Protein AF-A0A822BWB8-F1 (afdb_monomer_lite)

Structure (mmCIF, N/CA/C/O backbone):
data_AF-A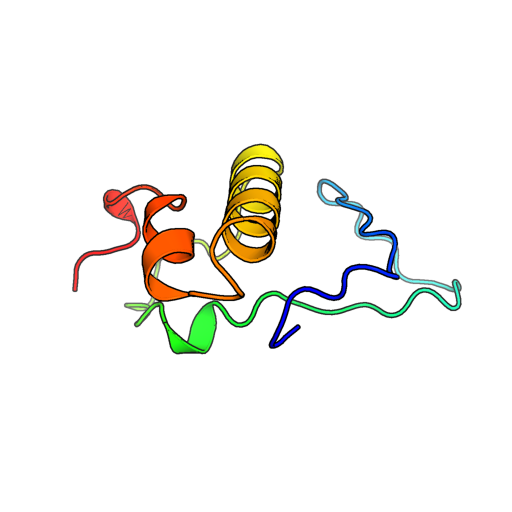0A822BWB8-F1
#
_entry.id   AF-A0A822BWB8-F1
#
loop_
_atom_site.group_PDB
_atom_site.id
_atom_site.type_symbol
_atom_site.label_atom_id
_atom_site.label_alt_id
_atom_site.label_comp_id
_atom_site.label_asym_id
_atom_site.label_entity_id
_atom_site.label_seq_id
_atom_site.pdbx_PDB_ins_code
_atom_site.Cartn_x
_atom_site.Cartn_y
_atom_site.Cartn_z
_atom_site.occupancy
_atom_site.B_iso_or_equiv
_atom_site.auth_seq_id
_atom_site.auth_comp_id
_atom_site.auth_asym_id
_atom_site.auth_atom_id
_atom_site.pdbx_PDB_model_num
ATOM 1 N N . MET A 1 1 ? -6.703 5.524 -6.941 1.00 73.12 1 MET A N 1
ATOM 2 C CA . MET A 1 1 ? -7.131 4.167 -6.558 1.00 73.12 1 MET A CA 1
ATOM 3 C C . MET A 1 1 ? -7.989 4.237 -5.306 1.00 73.12 1 MET A C 1
ATOM 5 O O . MET A 1 1 ? -7.539 4.817 -4.330 1.00 73.12 1 MET A O 1
ATOM 9 N N . SER A 1 2 ? -9.225 3.739 -5.335 1.00 76.81 2 SER A N 1
ATOM 10 C CA . SER A 1 2 ? -10.103 3.644 -4.150 1.00 76.81 2 SER A CA 1
ATOM 11 C C . SER A 1 2 ? -10.119 2.240 -3.549 1.00 76.81 2 SER A C 1
ATOM 13 O O . SER A 1 2 ? -10.294 2.098 -2.345 1.00 76.81 2 SER A O 1
ATOM 15 N N . GLU A 1 3 ? -9.893 1.225 -4.378 1.00 81.56 3 GLU A N 1
ATOM 16 C CA . GLU A 1 3 ? -9.921 -0.193 -4.029 1.00 81.56 3 GLU A CA 1
ATOM 17 C C . GLU A 1 3 ? -8.803 -0.922 -4.785 1.00 81.56 3 GLU A C 1
ATOM 19 O O . GLU A 1 3 ? -8.334 -0.455 -5.825 1.00 81.56 3 GLU A O 1
ATOM 24 N N . TYR A 1 4 ? -8.357 -2.048 -4.240 1.00 82.19 4 TYR A N 1
ATOM 25 C CA . TYR A 1 4 ? -7.438 -2.979 -4.873 1.00 82.19 4 TYR A CA 1
ATOM 26 C C . TYR A 1 4 ? -8.197 -3.892 -5.836 1.00 82.19 4 TYR A C 1
ATOM 28 O O . TYR A 1 4 ? -9.154 -4.574 -5.462 1.00 82.19 4 TYR A O 1
ATOM 36 N N . GLU A 1 5 ? -7.737 -3.918 -7.081 1.00 84.94 5 GLU A N 1
ATOM 37 C CA . GLU A 1 5 ? -8.310 -4.686 -8.177 1.00 84.94 5 GLU A CA 1
ATOM 38 C C . GLU A 1 5 ? -7.436 -5.919 -8.439 1.00 84.94 5 GLU A C 1
ATOM 40 O O . GLU A 1 5 ? -6.279 -5.813 -8.841 1.00 84.94 5 GLU A O 1
ATOM 45 N N . HIS A 1 6 ? -7.994 -7.114 -8.241 1.00 82.75 6 HIS A N 1
ATOM 46 C CA . HIS A 1 6 ? -7.247 -8.376 -8.340 1.00 82.75 6 HIS A CA 1
ATOM 47 C C . HIS A 1 6 ? -6.770 -8.713 -9.761 1.00 82.75 6 HIS A C 1
ATOM 49 O O . HIS A 1 6 ? -5.827 -9.482 -9.926 1.00 82.75 6 HIS A O 1
ATOM 55 N N . ASN A 1 7 ? -7.404 -8.125 -10.776 1.00 85.94 7 ASN A N 1
ATOM 56 C CA . ASN A 1 7 ? -7.140 -8.404 -12.189 1.00 85.94 7 ASN A CA 1
ATOM 57 C C . ASN A 1 7 ? -6.221 -7.358 -12.842 1.00 85.94 7 ASN A C 1
ATOM 59 O O . ASN A 1 7 ? -6.144 -7.284 -14.068 1.00 85.94 7 ASN A O 1
ATOM 63 N N . VAL A 1 8 ? -5.547 -6.528 -12.040 1.00 81.44 8 VAL A N 1
ATOM 64 C CA . VAL A 1 8 ? -4.685 -5.442 -12.516 1.00 81.44 8 VAL A CA 1
ATOM 65 C C . VAL A 1 8 ? -3.248 -5.668 -12.060 1.00 81.44 8 VAL A C 1
ATOM 67 O O . VAL A 1 8 ? -2.982 -6.063 -10.926 1.00 81.44 8 VAL A O 1
ATOM 70 N N . ILE A 1 9 ? -2.299 -5.385 -12.954 1.00 78.75 9 ILE A N 1
ATOM 71 C CA . ILE A 1 9 ? -0.873 -5.371 -12.625 1.00 78.75 9 ILE A CA 1
ATOM 72 C C . ILE A 1 9 ? -0.500 -3.967 -12.147 1.00 78.75 9 ILE A C 1
ATOM 74 O O . ILE A 1 9 ? -0.591 -2.996 -12.900 1.00 78.75 9 ILE A O 1
ATOM 78 N N . TYR A 1 10 ? -0.052 -3.866 -10.897 1.00 75.88 10 TYR A N 1
ATOM 79 C CA . TYR A 1 10 ? 0.431 -2.618 -10.312 1.00 75.88 10 TYR A CA 1
ATOM 80 C C . TYR A 1 10 ? 1.941 -2.478 -10.513 1.00 75.88 10 TYR A C 1
ATOM 82 O O . TYR A 1 10 ? 2.711 -3.348 -10.111 1.00 75.88 10 TYR A O 1
ATOM 90 N N . ILE A 1 11 ? 2.367 -1.361 -11.104 1.00 77.75 11 ILE A N 1
ATOM 91 C CA . ILE A 1 11 ? 3.783 -1.028 -11.301 1.00 77.75 11 ILE A CA 1
ATOM 92 C C . ILE A 1 11 ? 4.178 0.034 -10.272 1.00 77.75 11 ILE A C 1
ATOM 94 O O . ILE A 1 11 ? 3.617 1.130 -10.261 1.00 77.75 11 ILE A O 1
ATOM 98 N N . LEU A 1 12 ? 5.154 -0.284 -9.417 1.00 76.94 12 LEU A N 1
ATOM 99 C CA . LEU A 1 12 ? 5.712 0.640 -8.428 1.00 76.94 12 LEU A CA 1
ATOM 100 C C . LEU A 1 12 ? 7.047 1.191 -8.930 1.00 76.94 12 LEU A C 1
ATOM 102 O O . LEU A 1 12 ? 8.042 0.474 -8.976 1.00 76.94 12 LEU A O 1
ATOM 106 N N . GLY A 1 13 ? 7.071 2.466 -9.312 1.00 64.81 13 GLY A N 1
ATOM 107 C CA . GLY A 1 13 ? 8.296 3.161 -9.705 1.00 64.81 13 GLY A CA 1
ATOM 108 C C . GLY A 1 13 ? 8.827 4.046 -8.580 1.00 64.81 13 GLY A C 1
ATOM 109 O O . GLY A 1 13 ? 8.093 4.887 -8.063 1.00 64.81 13 GLY A O 1
ATOM 110 N N . GLY A 1 14 ? 10.109 3.902 -8.228 1.00 56.25 14 GLY A N 1
ATOM 111 C CA . GLY A 1 14 ? 10.854 4.972 -7.554 1.00 56.25 14 GLY A CA 1
ATOM 112 C C . GLY A 1 14 ? 11.064 6.130 -8.534 1.00 56.25 14 GLY A C 1
ATOM 113 O O . GLY A 1 14 ? 11.218 5.875 -9.725 1.00 56.25 14 GLY A O 1
ATOM 114 N N . ILE A 1 15 ? 10.997 7.378 -8.056 1.00 55.94 15 ILE A N 1
ATOM 115 C CA . ILE A 1 15 ? 10.935 8.621 -8.855 1.00 55.94 15 ILE A CA 1
ATOM 116 C C . ILE A 1 15 ? 11.667 8.508 -10.209 1.00 55.94 15 ILE A C 1
ATOM 118 O O . ILE A 1 15 ? 12.892 8.533 -10.269 1.00 55.94 15 ILE A O 1
ATOM 122 N N . PHE A 1 16 ? 10.896 8.468 -11.300 1.00 47.16 16 PHE A N 1
ATOM 123 C CA . PHE A 1 16 ? 11.362 8.797 -12.645 1.00 47.16 16 PHE A CA 1
ATOM 124 C C . PHE A 1 16 ? 10.461 9.897 -13.193 1.00 47.16 16 PHE A C 1
ATOM 126 O O . PHE A 1 16 ? 9.410 9.664 -13.790 1.00 47.16 16 PHE A O 1
ATOM 133 N N . GLN A 1 17 ? 10.866 11.138 -12.944 1.00 51.62 17 GLN A N 1
ATOM 134 C CA . GLN A 1 17 ? 10.235 12.297 -13.549 1.00 51.62 17 GLN A CA 1
ATOM 135 C C . GLN A 1 17 ? 10.721 12.406 -15.002 1.00 51.62 17 GLN A C 1
ATOM 137 O O . GLN A 1 17 ? 11.631 13.162 -15.318 1.00 51.62 17 GLN A O 1
ATOM 142 N N . LYS A 1 18 ? 10.115 11.625 -15.900 1.00 41.59 18 LYS A N 1
ATOM 143 C CA . LYS A 1 18 ? 10.033 11.961 -17.325 1.00 41.59 18 LYS A CA 1
ATOM 144 C C . LYS A 1 18 ? 8.625 11.665 -17.810 1.00 41.59 18 LYS A C 1
ATOM 146 O O . LYS A 1 18 ? 8.268 10.550 -18.175 1.00 41.59 18 LYS A O 1
ATOM 151 N N . THR A 1 19 ? 7.818 12.716 -17.796 1.00 58.53 19 THR A N 1
ATOM 152 C CA . THR A 1 19 ? 6.619 12.813 -18.612 1.00 58.53 19 THR A CA 1
ATOM 153 C C . THR A 1 19 ? 7.019 12.634 -20.075 1.00 58.53 19 THR A C 1
ATOM 155 O O . THR A 1 19 ? 7.780 13.442 -20.604 1.00 58.53 19 THR A O 1
ATOM 158 N N . LYS A 1 20 ? 6.521 11.570 -20.715 1.00 55.19 20 LYS A N 1
ATOM 159 C CA . LYS A 1 20 ? 5.823 11.602 -22.015 1.00 55.19 20 LYS A CA 1
ATOM 160 C C . LYS A 1 20 ? 5.621 10.184 -22.577 1.00 55.19 20 LYS A C 1
ATOM 162 O O . LYS A 1 20 ? 6.574 9.453 -22.804 1.00 55.19 20 LYS A O 1
ATOM 167 N N . HIS A 1 21 ? 4.350 9.889 -22.862 1.00 51.69 21 HIS A N 1
ATOM 168 C CA . HIS A 1 21 ? 3.852 8.908 -23.840 1.00 51.69 21 HIS A CA 1
ATOM 169 C C . HIS A 1 21 ? 3.908 7.409 -23.495 1.00 51.69 21 HIS A C 1
ATOM 171 O O . HIS A 1 21 ? 4.542 6.622 -24.187 1.00 51.69 21 HIS A O 1
ATOM 177 N N . GLY A 1 22 ? 3.097 6.991 -22.520 1.00 55.97 22 GLY A N 1
ATOM 178 C CA . GLY A 1 22 ? 2.600 5.613 -22.432 1.00 55.97 22 GLY A CA 1
ATOM 179 C C . GLY A 1 22 ? 1.123 5.604 -22.034 1.00 55.97 22 GLY A C 1
ATOM 180 O O . GLY A 1 22 ? 0.725 6.403 -21.191 1.00 55.97 22 GLY A O 1
ATOM 181 N N . GLN A 1 23 ? 0.303 4.717 -22.610 1.00 67.38 23 GLN A N 1
ATOM 182 C CA . GLN A 1 23 ? -1.118 4.516 -22.244 1.00 67.38 23 GLN A CA 1
ATOM 183 C C . GLN A 1 23 ? -1.296 3.856 -20.856 1.00 67.38 23 GLN A C 1
ATOM 185 O O . GLN A 1 23 ? -2.263 3.140 -20.604 1.00 67.38 23 GLN A O 1
ATOM 190 N N . ILE A 1 24 ? -0.351 4.058 -19.940 1.00 66.19 24 ILE A N 1
ATOM 191 C CA . ILE A 1 24 ? -0.414 3.501 -18.594 1.00 66.19 24 ILE A CA 1
ATOM 192 C C . ILE A 1 24 ? -1.296 4.430 -17.766 1.00 66.19 24 ILE A C 1
ATOM 194 O O . ILE A 1 24 ? -1.050 5.632 -17.667 1.00 66.19 24 ILE A O 1
ATOM 198 N N . ARG A 1 25 ? -2.359 3.881 -17.176 1.00 69.00 25 ARG A N 1
ATOM 199 C CA . ARG A 1 25 ? -3.225 4.643 -16.275 1.00 69.00 25 ARG A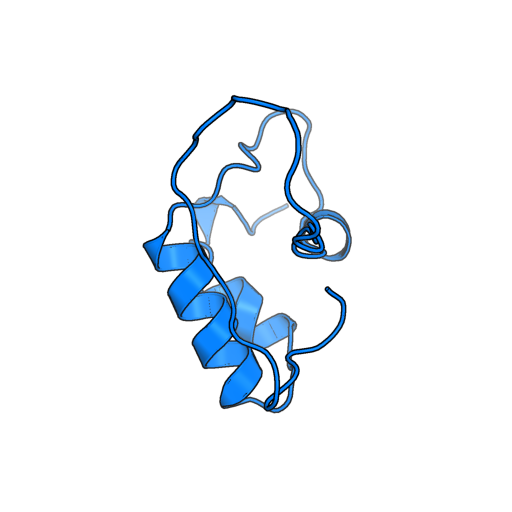 CA 1
ATOM 200 C C . ARG A 1 25 ? -2.445 4.981 -15.009 1.00 69.00 25 ARG A C 1
ATOM 202 O O . ARG A 1 25 ? -2.146 4.107 -14.202 1.00 69.00 25 ARG A O 1
ATOM 209 N N . HIS A 1 26 ? -2.147 6.261 -14.827 1.00 72.06 26 HIS A N 1
ATOM 210 C CA . HIS A 1 26 ? -1.551 6.761 -13.597 1.00 72.06 26 HIS A CA 1
ATOM 211 C C . HIS A 1 26 ? -2.648 6.980 -12.554 1.00 72.06 26 HIS A C 1
ATOM 213 O O . HIS A 1 26 ? -3.589 7.739 -12.781 1.00 72.06 26 HIS A O 1
ATOM 219 N N . GLN A 1 27 ? -2.524 6.327 -11.401 1.00 75.19 27 GLN A N 1
ATOM 220 C CA . GLN A 1 27 ? -3.391 6.563 -10.253 1.00 75.19 27 GLN A CA 1
ATOM 221 C C . GLN A 1 27 ? -2.558 6.761 -8.990 1.00 75.19 27 GLN A C 1
ATOM 223 O O . GLN A 1 27 ? -1.624 6.009 -8.729 1.00 75.19 27 GLN A O 1
ATOM 228 N N . SER A 1 28 ? -2.933 7.751 -8.183 1.00 77.50 28 SER A N 1
ATOM 229 C CA . SER A 1 28 ? -2.378 7.963 -6.848 1.00 77.50 28 SER A CA 1
ATOM 230 C C . SER A 1 28 ? -3.157 7.182 -5.783 1.00 77.50 28 SER A C 1
ATOM 232 O O . SER A 1 28 ? -4.346 6.862 -5.948 1.00 77.50 28 SER A O 1
ATOM 234 N N . LEU A 1 29 ? -2.478 6.881 -4.672 1.00 80.50 29 LEU A N 1
ATOM 235 C CA . LEU A 1 29 ? -3.117 6.393 -3.451 1.00 80.50 29 LEU A CA 1
ATOM 236 C C . LEU A 1 29 ? -3.900 7.542 -2.784 1.00 80.50 29 LEU A C 1
ATOM 238 O O . LEU A 1 29 ? -3.419 8.677 -2.769 1.00 80.50 29 LEU A O 1
ATOM 242 N N . PRO A 1 30 ? -5.076 7.279 -2.189 1.00 78.38 30 PRO A N 1
ATOM 243 C CA . PRO A 1 30 ? -5.974 8.294 -1.641 1.00 78.38 30 PRO A CA 1
ATOM 244 C C . PRO A 1 30 ? -5.537 8.772 -0.243 1.00 78.38 30 PRO A C 1
ATOM 246 O O . PRO A 1 30 ? -6.367 9.002 0.630 1.00 78.38 30 PRO A O 1
ATOM 249 N N . LEU A 1 31 ? -4.231 8.932 -0.017 1.00 77.38 31 LEU A N 1
ATOM 250 C CA . LEU A 1 31 ? -3.644 9.225 1.296 1.00 77.38 31 LEU A CA 1
ATOM 251 C C . LEU A 1 31 ? -4.148 10.534 1.906 1.00 77.38 31 LEU A C 1
ATOM 253 O O . LEU A 1 31 ? -4.355 10.595 3.110 1.00 77.38 31 LEU A O 1
ATOM 257 N N . GLN A 1 32 ? -4.422 11.550 1.084 1.00 73.38 32 GLN A N 1
ATOM 258 C CA . GLN A 1 32 ? -4.973 12.837 1.534 1.00 73.38 32 GLN A CA 1
ATOM 259 C C . GLN A 1 32 ? -6.323 12.713 2.255 1.00 73.38 32 GLN A C 1
ATOM 261 O O . GLN A 1 32 ? -6.664 13.579 3.050 1.00 73.38 32 GLN A O 1
ATOM 266 N N . LYS A 1 33 ? -7.102 11.653 1.990 1.00 72.88 33 LYS A N 1
ATOM 267 C CA . LYS A 1 33 ? -8.377 11.422 2.688 1.00 72.88 33 LYS A CA 1
ATOM 268 C C . LYS A 1 33 ? -8.180 10.982 4.137 1.00 72.88 33 LYS A C 1
ATOM 2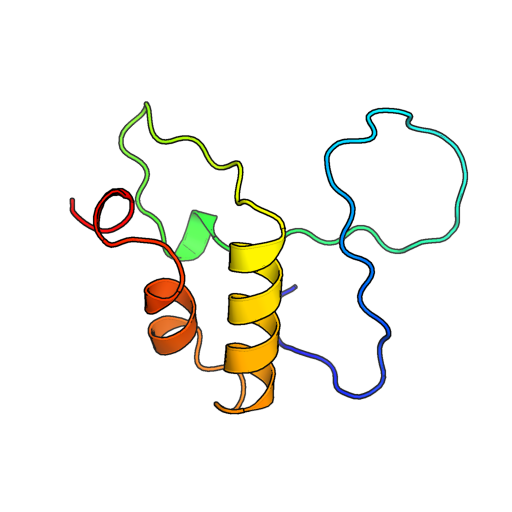70 O O . LYS A 1 33 ? -9.081 11.154 4.950 1.00 72.88 33 LYS A O 1
ATOM 275 N N . TYR A 1 34 ? -7.034 10.376 4.428 1.00 72.69 34 TYR A N 1
ATOM 276 C CA . TYR A 1 34 ? -6.777 9.684 5.685 1.00 72.69 34 TYR A CA 1
ATOM 277 C C . TYR A 1 34 ? -5.705 10.367 6.530 1.00 72.69 34 TYR A C 1
ATOM 279 O O . TYR A 1 34 ? -5.759 10.323 7.754 1.00 72.69 34 TYR A O 1
ATOM 287 N N . LEU A 1 35 ? -4.743 11.016 5.882 1.00 70.00 35 LEU A N 1
ATOM 288 C CA . LEU A 1 35 ? -3.690 11.774 6.532 1.00 70.00 35 LEU A CA 1
ATOM 289 C C . LEU A 1 35 ? -4.130 13.240 6.600 1.00 70.00 35 LEU A C 1
ATOM 291 O O . LEU A 1 35 ? -4.169 13.937 5.584 1.00 70.00 35 LEU A O 1
ATOM 295 N N . ARG A 1 36 ? -4.484 13.716 7.799 1.00 60.78 36 ARG A N 1
ATOM 296 C CA . ARG A 1 36 ? -4.656 15.150 8.067 1.00 60.78 36 ARG A CA 1
ATOM 297 C C . ARG A 1 36 ? -3.270 15.775 8.157 1.00 60.78 36 ARG A C 1
ATOM 299 O O . ARG A 1 36 ? -2.625 15.750 9.195 1.00 60.78 36 ARG A O 1
ATOM 306 N N . PHE A 1 37 ? -2.779 16.279 7.036 1.00 56.62 37 PHE A N 1
ATOM 307 C CA . PHE A 1 37 ? -1.468 16.904 6.989 1.00 56.62 37 PHE A CA 1
ATOM 308 C C . PHE A 1 37 ? -1.502 18.261 7.708 1.00 56.62 37 PHE A C 1
ATOM 310 O O . PHE A 1 37 ? -2.103 19.213 7.212 1.00 56.62 37 PHE A O 1
ATOM 317 N N . SER A 1 38 ? -0.817 18.376 8.851 1.00 44.22 38 SER A N 1
ATOM 318 C CA . SER A 1 38 ? -0.190 19.651 9.202 1.00 44.22 38 SER A CA 1
ATOM 319 C C . SER A 1 38 ? 0.853 19.957 8.119 1.00 44.22 38 SER A C 1
ATOM 321 O O . SER A 1 38 ? 1.404 19.047 7.499 1.00 44.22 38 SER A O 1
ATOM 323 N N . SER A 1 39 ? 1.064 21.235 7.826 1.00 47.53 39 SER A N 1
ATOM 324 C CA . SER A 1 39 ? 1.665 21.827 6.617 1.00 47.53 39 SER A CA 1
ATOM 325 C C . SER A 1 39 ? 3.072 21.355 6.178 1.00 47.53 39 SER A C 1
ATOM 327 O O . SER A 1 39 ? 3.662 21.981 5.302 1.00 47.53 39 SER A O 1
ATOM 329 N N . ILE A 1 40 ? 3.638 20.285 6.749 1.00 45.09 40 ILE A N 1
ATOM 330 C CA . ILE A 1 40 ? 5.059 19.925 6.617 1.00 45.09 40 ILE A CA 1
ATOM 331 C C . ILE A 1 40 ? 5.320 18.431 6.307 1.00 45.09 40 ILE A C 1
ATOM 333 O O . ILE A 1 40 ? 6.430 18.090 5.899 1.00 45.09 40 ILE A O 1
ATOM 337 N N . SER A 1 41 ? 4.37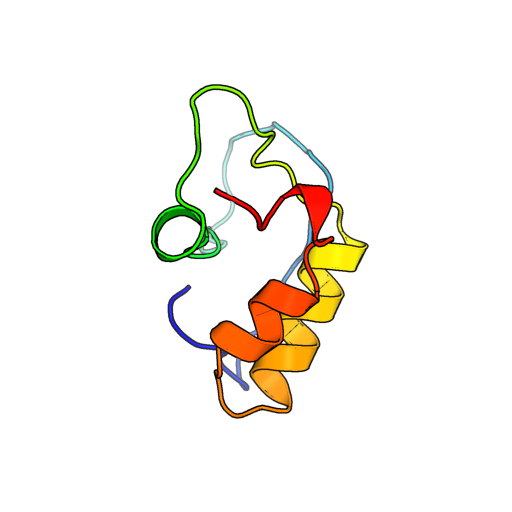1 17.495 6.436 1.00 51.81 41 SER A N 1
ATOM 338 C CA . SER A 1 41 ? 4.740 16.070 6.312 1.00 51.81 41 SER A CA 1
ATOM 339 C C . SER A 1 41 ? 4.842 15.575 4.860 1.00 51.81 41 SER A C 1
ATOM 341 O O . SER A 1 41 ? 3.867 15.581 4.106 1.00 51.81 41 SER A O 1
ATOM 343 N N . ASN A 1 42 ? 6.032 15.088 4.507 1.00 54.16 42 ASN A N 1
ATOM 344 C CA . ASN A 1 42 ? 6.401 14.486 3.226 1.00 54.16 42 ASN A CA 1
ATOM 345 C C . ASN A 1 42 ? 5.385 13.417 2.766 1.00 54.16 42 ASN A C 1
ATOM 347 O O . ASN A 1 42 ? 5.273 12.354 3.370 1.00 54.16 42 ASN A O 1
ATOM 351 N N . THR A 1 43 ? 4.685 13.662 1.655 1.00 61.94 43 THR A N 1
ATOM 352 C CA . THR A 1 43 ? 3.755 12.707 1.011 1.00 61.94 43 THR A CA 1
ATOM 353 C C . THR A 1 43 ? 4.469 11.633 0.181 1.00 61.94 43 THR A C 1
ATOM 355 O O . THR A 1 43 ? 3.832 10.842 -0.519 1.00 61.94 43 THR A O 1
ATOM 358 N N . VAL A 1 44 ? 5.801 11.604 0.240 1.00 67.19 44 VAL A N 1
ATOM 359 C CA . VAL A 1 44 ? 6.648 10.685 -0.514 1.00 67.19 44 VAL A CA 1
ATOM 360 C C . VAL A 1 44 ? 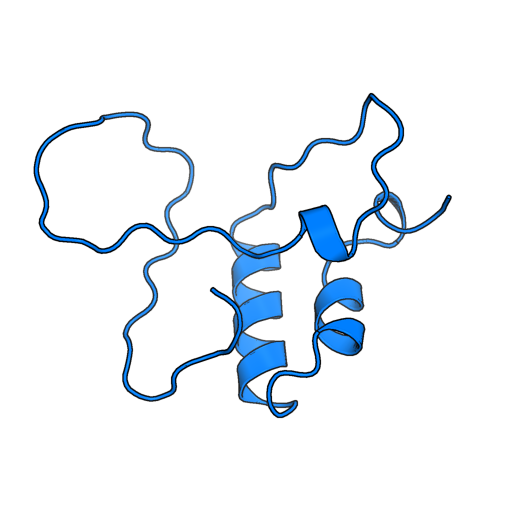6.839 9.404 0.292 1.00 67.19 44 VAL A C 1
ATOM 362 O O . VAL A 1 44 ? 7.629 9.354 1.232 1.00 67.19 44 VAL A O 1
ATOM 365 N N . LEU A 1 45 ? 6.105 8.361 -0.088 1.00 75.00 45 LEU A N 1
ATOM 366 C CA . LEU A 1 45 ? 6.280 7.020 0.460 1.00 75.00 45 LEU A CA 1
ATOM 367 C C . LEU A 1 45 ? 7.456 6.301 -0.206 1.00 75.00 45 LEU A C 1
ATOM 369 O O . LEU A 1 45 ? 7.676 6.417 -1.413 1.00 75.00 45 LEU A O 1
ATOM 373 N N . SER A 1 46 ? 8.177 5.498 0.572 1.00 78.44 46 SER A N 1
ATOM 374 C CA . SER A 1 46 ? 9.131 4.532 0.022 1.00 78.44 46 SER A CA 1
ATOM 375 C C . SER A 1 46 ? 8.410 3.419 -0.748 1.00 78.44 46 SER A C 1
ATOM 377 O O . SER A 1 46 ? 7.262 3.077 -0.453 1.00 78.44 46 SER A O 1
ATOM 379 N N . VAL A 1 47 ? 9.107 2.794 -1.701 1.00 80.56 47 VAL A N 1
ATOM 380 C CA . VAL A 1 47 ? 8.564 1.672 -2.488 1.00 80.56 47 VAL A CA 1
ATOM 381 C C . VAL A 1 47 ? 8.081 0.532 -1.584 1.00 80.56 47 VAL A C 1
ATOM 383 O O . VAL A 1 47 ? 6.996 0.001 -1.805 1.00 80.56 47 VAL A O 1
ATOM 386 N N . ASN A 1 48 ? 8.828 0.211 -0.523 1.00 82.81 48 ASN A N 1
ATOM 387 C CA . ASN A 1 48 ? 8.451 -0.837 0.429 1.00 82.81 48 ASN A CA 1
ATOM 388 C C . ASN A 1 48 ? 7.161 -0.505 1.190 1.00 82.81 48 ASN A C 1
ATOM 390 O O . ASN A 1 48 ? 6.329 -1.386 1.389 1.00 82.81 48 ASN A O 1
ATOM 394 N N . GLN A 1 49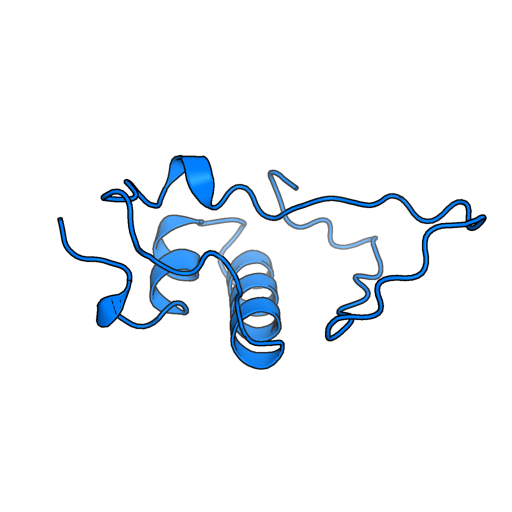 ? 6.962 0.756 1.590 1.00 80.44 49 GLN A N 1
ATOM 395 C CA . GLN A 1 49 ? 5.710 1.175 2.230 1.00 80.44 49 GLN A CA 1
ATOM 396 C C . GLN A 1 49 ? 4.529 1.006 1.276 1.00 80.44 49 GLN A C 1
ATOM 398 O O . GLN A 1 49 ? 3.518 0.427 1.659 1.00 80.44 49 GLN A O 1
ATOM 403 N N . VAL A 1 50 ? 4.675 1.442 0.021 1.00 83.81 50 VAL A N 1
ATOM 404 C CA . VAL A 1 50 ? 3.622 1.284 -0.991 1.00 83.81 50 VAL A CA 1
ATOM 405 C C . VAL A 1 50 ? 3.333 -0.195 -1.266 1.00 83.81 50 VAL A C 1
ATOM 407 O O . VAL A 1 50 ? 2.170 -0.585 -1.341 1.00 83.81 50 VAL A O 1
ATOM 410 N N . TYR A 1 51 ? 4.365 -1.033 -1.363 1.00 86.06 51 TYR A N 1
ATOM 411 C CA . TYR A 1 51 ? 4.209 -2.477 -1.530 1.00 86.06 51 TYR A CA 1
ATOM 412 C C . TYR A 1 51 ? 3.423 -3.104 -0.372 1.00 86.06 51 TYR A C 1
ATOM 414 O O . TYR A 1 51 ? 2.422 -3.782 -0.606 1.00 86.06 51 TYR A O 1
ATOM 422 N N . ASN A 1 52 ? 3.824 -2.823 0.870 1.00 86.88 52 ASN A N 1
ATOM 423 C CA . ASN A 1 52 ? 3.141 -3.340 2.054 1.00 86.88 52 ASN A CA 1
ATOM 424 C C . ASN A 1 52 ? 1.681 -2.886 2.095 1.00 86.88 52 ASN A C 1
ATOM 426 O O . ASN A 1 52 ? 0.799 -3.693 2.359 1.00 86.88 52 ASN A O 1
ATOM 430 N N . MET A 1 53 ? 1.407 -1.627 1.749 1.00 87.38 53 MET A N 1
ATOM 431 C CA . MET A 1 53 ? 0.041 -1.118 1.664 1.00 87.38 53 MET A CA 1
ATOM 432 C C . MET A 1 53 ? -0.816 -1.885 0.648 1.00 87.38 53 MET A C 1
ATOM 434 O O . MET A 1 53 ? -1.952 -2.244 0.954 1.00 87.38 53 MET A O 1
ATOM 438 N N . LEU A 1 54 ? -0.284 -2.160 -0.548 1.00 88.06 54 LEU A N 1
ATOM 439 C CA . LEU A 1 54 ? -0.999 -2.931 -1.570 1.00 88.06 54 LEU A CA 1
ATOM 440 C C . LEU A 1 54 ? -1.255 -4.375 -1.126 1.00 88.06 54 LEU A C 1
ATOM 442 O O . LEU A 1 54 ? -2.349 -4.892 -1.343 1.00 88.06 54 LEU A O 1
ATOM 446 N N . MET A 1 55 ? -0.278 -5.016 -0.480 1.00 88.50 55 MET A N 1
ATOM 447 C CA . MET A 1 55 ? -0.462 -6.363 0.068 1.00 88.50 55 MET A CA 1
ATOM 448 C C . MET A 1 55 ? -1.528 -6.374 1.166 1.00 88.50 55 MET A C 1
ATOM 450 O O . MET A 1 55 ? -2.405 -7.236 1.160 1.00 88.50 55 MET A O 1
ATOM 454 N N . THR A 1 56 ? -1.525 -5.382 2.056 1.00 88.44 56 THR A N 1
ATOM 455 C CA . THR A 1 56 ? -2.548 -5.250 3.098 1.00 88.44 56 THR A CA 1
ATOM 456 C C . THR A 1 56 ? -3.940 -5.039 2.497 1.00 88.44 56 THR A C 1
ATOM 458 O O . THR A 1 56 ? -4.885 -5.680 2.946 1.00 88.44 56 THR A O 1
ATOM 461 N N . LEU A 1 57 ? -4.091 -4.220 1.446 1.00 87.88 57 LEU A N 1
ATOM 462 C CA . LEU A 1 57 ? -5.383 -4.052 0.762 1.00 87.88 57 LEU A CA 1
ATOM 463 C C . LEU A 1 57 ? -5.898 -5.365 0.166 1.00 87.88 57 LEU A C 1
ATOM 465 O O . LEU A 1 57 ? -7.080 -5.679 0.313 1.00 87.88 57 LEU A O 1
ATOM 469 N N . LYS A 1 58 ? -5.004 -6.131 -0.469 1.00 88.12 58 LYS A N 1
ATOM 470 C CA . LYS A 1 58 ? -5.316 -7.436 -1.055 1.00 88.12 58 LYS A CA 1
ATOM 471 C C . LYS A 1 58 ? -5.788 -8.439 -0.000 1.00 88.12 58 LYS A C 1
ATOM 473 O O . LYS A 1 58 ? -6.757 -9.151 -0.231 1.00 88.12 58 LYS A O 1
ATOM 478 N N . HIS A 1 59 ? -5.108 -8.510 1.144 1.00 89.38 59 HIS A N 1
ATOM 479 C CA . HIS A 1 59 ? -5.408 -9.502 2.181 1.00 89.38 59 HIS A CA 1
ATOM 480 C C . HIS A 1 59 ? -6.561 -9.102 3.111 1.00 89.38 59 HIS A C 1
ATOM 482 O O . HIS A 1 59 ? -7.258 -9.979 3.613 1.00 89.38 59 HIS A O 1
ATOM 488 N N . ASN A 1 60 ? -6.800 -7.801 3.305 1.00 85.44 60 ASN A N 1
ATOM 489 C CA . ASN A 1 60 ? -7.788 -7.285 4.257 1.00 85.44 60 ASN A CA 1
ATOM 490 C C . ASN A 1 60 ? -9.016 -6.663 3.576 1.00 85.44 60 ASN A C 1
ATOM 492 O O . ASN A 1 60 ? -9.594 -5.718 4.113 1.00 85.44 60 ASN A O 1
ATOM 496 N N . ASN A 1 61 ? -9.410 -7.158 2.396 1.00 85.75 61 ASN A N 1
ATOM 497 C CA . ASN A 1 61 ? -10.617 -6.727 1.676 1.00 85.75 61 ASN A CA 1
ATOM 498 C C . ASN A 1 61 ? -10.760 -5.196 1.579 1.00 85.75 61 ASN A C 1
ATOM 500 O O . ASN A 1 61 ? -11.801 -4.638 1.920 1.00 85.75 61 ASN A O 1
ATOM 504 N N . ASN A 1 62 ? -9.707 -4.501 1.138 1.00 83.88 62 ASN A N 1
ATOM 505 C CA . ASN A 1 62 ? -9.699 -3.041 0.983 1.00 83.88 62 ASN A CA 1
ATOM 506 C C . ASN A 1 62 ? -9.875 -2.220 2.277 1.00 83.88 62 ASN A C 1
ATOM 508 O O . ASN A 1 62 ? -10.237 -1.042 2.220 1.00 83.88 62 ASN A O 1
ATOM 512 N N . ASN A 1 63 ? -9.570 -2.789 3.448 1.00 85.81 63 ASN A N 1
ATOM 513 C CA . ASN A 1 63 ? -9.586 -2.045 4.706 1.00 85.81 63 ASN A CA 1
ATOM 514 C C . ASN A 1 63 ? -8.422 -1.039 4.795 1.00 85.81 63 ASN A C 1
ATOM 516 O O . ASN A 1 63 ? -7.321 -1.354 5.250 1.00 85.81 63 ASN A O 1
ATOM 520 N N . TRP A 1 64 ? -8.692 0.206 4.401 1.00 82.69 64 TRP A N 1
ATOM 521 C CA . TRP A 1 64 ? -7.715 1.293 4.421 1.00 82.69 64 TRP A CA 1
ATOM 522 C C . TRP A 1 64 ? -7.207 1.662 5.820 1.00 82.69 64 TRP A C 1
ATOM 524 O O . TRP A 1 64 ? -6.083 2.140 5.927 1.00 82.69 64 TRP A O 1
ATOM 534 N N . LEU A 1 65 ? -7.965 1.419 6.895 1.00 83.69 65 LEU A N 1
ATOM 535 C CA . LEU A 1 65 ? -7.500 1.723 8.255 1.00 83.69 65 LEU A CA 1
ATOM 536 C C . LEU A 1 65 ? -6.320 0.834 8.661 1.00 83.69 65 LEU A C 1
ATOM 538 O O . LEU A 1 65 ? -5.347 1.321 9.230 1.00 83.69 65 LEU A O 1
ATOM 542 N N . GLU A 1 66 ? -6.366 -0.451 8.307 1.00 83.38 66 GLU A N 1
ATOM 543 C CA . GLU A 1 66 ? -5.249 -1.377 8.536 1.00 83.38 66 GLU A CA 1
ATOM 544 C C . GLU A 1 66 ? -4.045 -1.043 7.652 1.00 83.38 66 GLU A C 1
ATOM 546 O O . GLU A 1 66 ? -2.899 -1.118 8.085 1.00 83.38 66 GLU A O 1
ATOM 551 N N . VAL A 1 67 ? -4.300 -0.609 6.419 1.00 84.50 67 VAL A N 1
ATOM 552 C CA . VAL A 1 67 ? -3.268 -0.221 5.447 1.00 84.50 67 VAL A CA 1
ATOM 553 C C . VAL A 1 67 ? -2.474 0.991 5.917 1.00 84.50 67 VAL A C 1
ATOM 555 O O . VAL A 1 67 ? -1.263 1.053 5.711 1.00 84.50 67 VAL A O 1
ATOM 558 N N . LEU A 1 68 ? -3.133 1.953 6.563 1.00 80.31 68 LEU A N 1
ATOM 559 C CA . LEU A 1 68 ? -2.466 3.145 7.081 1.00 80.31 68 LEU A CA 1
ATOM 560 C C . LEU A 1 68 ? -1.429 2.793 8.148 1.00 80.31 68 LEU A C 1
ATOM 562 O O . LEU A 1 68 ? -0.392 3.441 8.178 1.00 80.31 68 LEU A O 1
ATOM 566 N N . LYS A 1 69 ? -1.618 1.715 8.922 1.00 79.75 69 LYS A N 1
ATOM 567 C CA . LYS A 1 69 ? -0.617 1.235 9.895 1.00 79.75 69 LYS A CA 1
ATOM 568 C C . LYS A 1 69 ? 0.715 0.829 9.249 1.00 79.75 69 LYS A C 1
ATOM 570 O O . LYS A 1 69 ? 1.732 0.767 9.931 1.00 79.75 69 LYS A O 1
ATOM 575 N N . CYS A 1 70 ? 0.740 0.560 7.939 1.00 75.31 70 CYS A N 1
ATOM 576 C CA . CYS A 1 70 ? 1.979 0.306 7.195 1.00 75.31 70 CYS A CA 1
ATOM 577 C C . CYS A 1 70 ? 2.826 1.577 6.990 1.00 75.31 70 CYS A C 1
ATOM 579 O O . CYS A 1 70 ? 4.006 1.493 6.639 1.00 75.31 70 CYS A O 1
ATOM 581 N N . ILE A 1 71 ? 2.234 2.755 7.185 1.00 72.12 71 ILE A N 1
ATOM 582 C CA . ILE A 1 71 ? 2.915 4.045 7.211 1.00 72.12 71 ILE A CA 1
ATOM 583 C C . ILE A 1 71 ? 3.303 4.281 8.675 1.00 72.12 71 ILE A C 1
ATOM 585 O O . ILE A 1 71 ? 2.454 4.211 9.556 1.00 72.12 71 ILE A O 1
ATOM 589 N N . SER A 1 72 ? 4.595 4.490 8.952 1.00 59.44 72 SER A N 1
ATOM 590 C CA . SER A 1 72 ? 5.109 4.638 10.324 1.00 59.44 72 SER A CA 1
ATOM 591 C C . SER A 1 72 ? 4.277 5.643 11.130 1.00 59.44 72 SER A C 1
ATOM 593 O O . SER A 1 72 ? 3.938 6.706 10.608 1.00 59.44 72 SER A O 1
ATOM 595 N N . GLU A 1 73 ? 4.020 5.341 12.408 1.00 52.72 73 GLU A N 1
ATOM 596 C CA . GLU A 1 73 ? 3.275 6.196 13.350 1.00 52.72 73 GLU A CA 1
ATOM 597 C C . GLU A 1 73 ? 3.756 7.657 13.358 1.00 52.72 73 GLU A C 1
ATOM 599 O O . GLU A 1 73 ? 2.966 8.564 13.573 1.00 52.72 73 GLU A O 1
ATOM 604 N N . ARG A 1 74 ? 5.019 7.938 13.005 1.00 45.50 74 ARG A N 1
ATOM 605 C CA . ARG A 1 74 ? 5.534 9.317 12.875 1.00 45.50 74 ARG A CA 1
ATOM 606 C C . ARG A 1 74 ? 4.823 10.174 11.814 1.00 45.50 74 ARG A C 1
ATOM 608 O O . ARG A 1 74 ? 4.980 11.390 11.830 1.00 45.50 74 ARG A O 1
ATOM 615 N N . CYS A 1 75 ? 4.072 9.566 10.897 1.00 43.91 75 CYS A N 1
ATOM 616 C CA . CYS A 1 75 ? 3.210 10.248 9.923 1.00 43.91 75 CYS A CA 1
ATOM 617 C C . CYS A 1 75 ? 1.722 10.230 10.324 1.00 43.91 75 CYS A C 1
ATOM 619 O O . CYS A 1 75 ? 0.892 10.784 9.607 1.00 43.91 75 CYS A O 1
ATOM 621 N N . LEU A 1 76 ? 1.390 9.568 11.436 1.00 44.06 76 LEU A N 1
ATOM 622 C CA . LEU A 1 76 ? 0.046 9.302 11.939 1.00 44.06 76 LEU A CA 1
ATOM 623 C C . LEU A 1 76 ? -0.068 9.723 13.411 1.00 44.06 76 LEU A C 1
ATOM 625 O O . LEU A 1 76 ? -0.365 8.890 14.250 1.00 44.06 76 LEU A O 1
ATOM 629 N N . ILE A 1 77 ? 0.145 10.996 13.743 1.00 41.59 77 ILE A N 1
ATOM 630 C CA . ILE A 1 77 ? -0.440 11.610 14.949 1.00 41.59 77 ILE A CA 1
ATOM 631 C C . ILE A 1 77 ? -0.674 13.101 14.661 1.00 41.59 77 ILE A C 1
ATOM 633 O O . ILE A 1 77 ? 0.232 13.795 14.192 1.00 41.59 77 ILE A O 1
ATOM 637 N N . GLY A 1 78 ? -1.888 13.565 14.978 1.00 39.44 78 GLY A N 1
ATOM 638 C CA . GLY A 1 78 ? -2.349 14.954 14.942 1.00 39.44 78 GLY A CA 1
ATOM 639 C C . GLY A 1 78 ? -3.858 15.035 14.775 1.00 39.44 78 GLY A C 1
ATOM 640 O O . GLY A 1 78 ? -4.290 15.600 13.747 1.00 39.44 78 GLY A O 1
#

pLDDT: mean 70.77, std 14.71, range [39.44, 89.38]

Radius of gyration: 13.49 Å; chains: 1; bounding box: 22×31×39 Å

Sequence (78 aa):
MSEYEHNVIYILGGIFQKTKHGQIRHQSLPLQKYLRFSSISNTVLSVNQVYNMLMTLKHNNNNWLEVLKCISERCLIG

Foldseek 3Di:
DQAQDPPDDDDQDDDDPDDDDDPDDDDDDPVVVPQPDDPDDDPDDDSVLVVQLNVCRVVVVNPVVVSCVSPPCVSPDD

Secondary structure (DSSP, 8-state):
--S--TTSPPP--S----------------GGGT----TT------HHHHHHHHHHHHHTTT-HHHHHTTS-GGGS--